Protein AF-A0A847PNI6-F1 (afdb_monomer)

Radius of gyration: 19.97 Å; Cα contacts (8 Å, |Δi|>4): 97; chains: 1; bounding box: 37×49×50 Å

Foldseek 3Di:
DLLCLLVVLCVVVVHDLVVLCVQLVPDSVRSVCSNVVVDDDLDLSSLVSSCVVSVHDSCSRDNPLVSVLSVLCVVPNPVSSVVSVVVVVVLCCCVPPDPDDPVVNVVVVVVVVVVVVVVVVVCCVVPPDDD

Structure (mmCIF, N/CA/C/O backbone):
data_AF-A0A847PNI6-F1
#
_entry.id   AF-A0A847PNI6-F1
#
loop_
_atom_site.group_PDB
_atom_site.id
_atom_site.type_symbol
_atom_site.label_atom_id
_atom_site.label_alt_id
_atom_site.label_comp_id
_atom_site.label_asym_id
_atom_site.label_entity_id
_atom_site.label_seq_id
_atom_site.pdbx_PDB_ins_code
_atom_site.Cartn_x
_atom_site.Cartn_y
_atom_site.Cartn_z
_atom_site.occupancy
_atom_site.B_iso_or_equiv
_atom_site.auth_seq_id
_atom_site.auth_comp_id
_atom_site.auth_asym_id
_atom_site.auth_atom_id
_atom_site.pdbx_PDB_model_num
ATOM 1 N N . MET A 1 1 ? -4.800 11.870 0.416 1.00 80.50 1 MET A N 1
ATOM 2 C CA . MET A 1 1 ? -3.780 10.858 0.789 1.00 80.50 1 MET A CA 1
ATOM 3 C C . MET A 1 1 ? -4.475 9.702 1.513 1.00 80.50 1 MET A C 1
ATOM 5 O O . MET A 1 1 ? -5.634 9.869 1.875 1.00 80.50 1 MET A O 1
ATOM 9 N N . PHE A 1 2 ? -3.826 8.545 1.725 1.00 91.12 2 PHE A N 1
ATOM 10 C CA . PHE A 1 2 ? -4.452 7.374 2.382 1.00 91.12 2 PHE A CA 1
ATOM 11 C C . PHE A 1 2 ? -5.153 7.729 3.709 1.00 91.12 2 PHE A C 1
ATOM 13 O O . PHE A 1 2 ? -6.271 7.287 3.962 1.00 91.12 2 PHE A O 1
ATOM 20 N N . CYS A 1 3 ? -4.521 8.569 4.539 1.00 94.75 3 CYS A N 1
ATOM 21 C CA . CYS A 1 3 ? -5.074 9.034 5.814 1.00 94.75 3 CYS A CA 1
ATOM 22 C C . CYS A 1 3 ? -6.392 9.814 5.652 1.00 94.75 3 CYS A C 1
ATOM 24 O O . CYS A 1 3 ? -7.348 9.563 6.391 1.00 94.75 3 CYS A O 1
ATOM 26 N N . ASP A 1 4 ? -6.454 10.725 4.678 1.00 94.69 4 ASP A N 1
ATO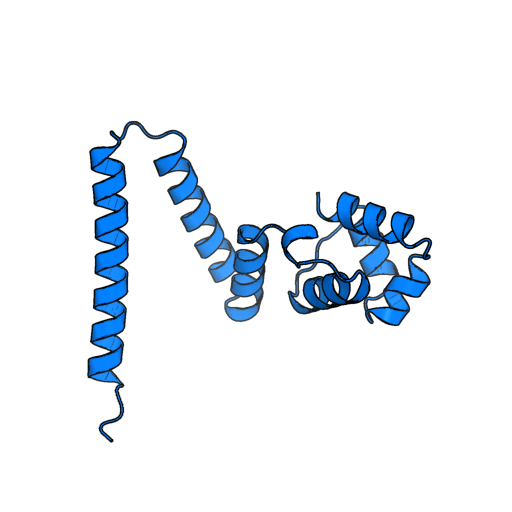M 27 C CA . ASP A 1 4 ? -7.644 11.531 4.391 1.00 94.69 4 ASP A CA 1
ATOM 28 C C . ASP A 1 4 ? -8.789 10.655 3.900 1.00 94.69 4 ASP A C 1
ATOM 30 O O . ASP A 1 4 ? -9.918 10.799 4.367 1.00 94.69 4 ASP A O 1
ATOM 34 N N . GLU A 1 5 ? -8.487 9.721 2.996 1.00 94.75 5 GLU A N 1
ATOM 35 C CA . GLU A 1 5 ? -9.488 8.827 2.427 1.00 94.75 5 GLU A CA 1
ATOM 36 C C . GLU A 1 5 ? -10.065 7.897 3.494 1.00 94.75 5 GLU A C 1
ATOM 38 O O . GLU A 1 5 ? -11.282 7.792 3.640 1.00 94.75 5 GLU A O 1
ATOM 43 N N . LEU A 1 6 ? -9.206 7.283 4.312 1.00 96.50 6 LEU A N 1
ATOM 44 C CA . LEU A 1 6 ? -9.639 6.429 5.414 1.00 96.50 6 LEU A CA 1
ATOM 45 C C . LEU A 1 6 ? -10.568 7.185 6.376 1.00 96.50 6 LEU A C 1
ATOM 47 O O . LEU A 1 6 ? -11.632 6.689 6.758 1.00 96.50 6 LEU A O 1
ATOM 51 N N . LYS A 1 7 ? -10.189 8.413 6.744 1.00 97.12 7 LYS A N 1
ATOM 52 C CA . LYS A 1 7 ? -10.987 9.269 7.626 1.00 97.12 7 LYS A CA 1
ATOM 53 C C . LYS A 1 7 ? -12.305 9.686 6.974 1.00 97.12 7 LYS A C 1
ATOM 55 O O . LYS A 1 7 ? -13.321 9.773 7.667 1.00 97.12 7 LYS A O 1
ATOM 60 N N . MET A 1 8 ? -12.300 9.948 5.668 1.00 97.25 8 MET A N 1
ATOM 61 C CA . MET A 1 8 ? -13.491 10.284 4.892 1.00 97.25 8 MET A CA 1
ATOM 62 C C . MET A 1 8 ? -14.479 9.116 4.874 1.00 97.25 8 MET A C 1
ATOM 64 O O . MET A 1 8 ? -15.622 9.301 5.286 1.00 97.25 8 MET A O 1
ATOM 68 N N . LEU A 1 9 ? -14.029 7.915 4.501 1.00 97.56 9 LEU A N 1
ATOM 69 C CA . LEU A 1 9 ? -14.852 6.701 4.468 1.00 97.56 9 LEU A CA 1
ATOM 70 C C . LEU A 1 9 ? -15.455 6.389 5.839 1.00 97.56 9 LEU A C 1
ATOM 72 O O . LEU A 1 9 ? -16.645 6.091 5.956 1.00 97.56 9 LEU A O 1
ATOM 76 N N . ARG A 1 10 ? -14.657 6.534 6.904 1.00 97.88 10 ARG A N 1
ATOM 77 C CA . ARG A 1 10 ? -15.141 6.357 8.274 1.00 97.88 10 ARG A CA 1
ATOM 78 C C . ARG A 1 10 ? -16.271 7.330 8.615 1.00 97.88 10 ARG A C 1
ATOM 80 O O . ARG A 1 10 ? -17.287 6.916 9.170 1.00 97.88 10 ARG A O 1
ATOM 87 N N . LYS A 1 11 ? -16.096 8.614 8.290 1.00 97.50 11 LYS A N 1
ATOM 88 C CA . LYS A 1 11 ? -17.107 9.652 8.540 1.00 97.50 11 LYS A CA 1
ATOM 89 C C . LYS A 1 11 ? -18.367 9.446 7.701 1.00 97.50 11 LYS A C 1
ATOM 91 O O . LYS A 1 11 ? -19.454 9.590 8.243 1.00 97.50 11 LYS A O 1
ATOM 96 N N . GLN A 1 12 ? -18.229 9.075 6.429 1.00 97.19 12 GLN A N 1
ATOM 97 C CA . GLN A 1 12 ? -19.360 8.774 5.543 1.00 97.19 12 GLN A CA 1
ATOM 98 C C . GLN A 1 12 ? -20.192 7.599 6.058 1.00 97.19 12 GLN A C 1
ATOM 100 O O . GLN A 1 12 ? -21.416 7.640 6.005 1.00 97.19 12 GLN A O 1
ATOM 105 N N . LYS A 1 13 ? -19.534 6.575 6.611 1.00 97.12 13 LYS A N 1
ATOM 106 C CA . LYS A 1 13 ? -20.203 5.423 7.225 1.00 97.12 13 LYS A CA 1
ATOM 107 C C . LYS A 1 13 ? -20.766 5.716 8.627 1.00 97.12 13 LYS A C 1
ATOM 109 O O . LYS A 1 13 ? -21.484 4.885 9.168 1.00 97.12 13 LYS A O 1
ATOM 114 N N . GLY A 1 14 ? -20.446 6.868 9.225 1.00 97.69 14 GLY A N 1
ATOM 115 C CA . GLY A 1 14 ? -20.953 7.273 10.541 1.00 97.69 14 GLY A CA 1
ATOM 116 C C . GLY A 1 14 ? -20.390 6.476 11.724 1.00 97.69 14 GLY A C 1
ATOM 117 O O . GLY A 1 14 ? -21.017 6.441 12.776 1.00 97.69 14 GLY A O 1
ATOM 118 N N . VAL A 1 15 ? -19.223 5.841 11.572 1.00 98.06 15 VAL A N 1
ATOM 119 C CA . VAL A 1 15 ? -18.643 4.944 12.591 1.00 98.06 15 VAL A CA 1
ATOM 120 C C . VAL A 1 15 ? -17.451 5.566 13.326 1.00 98.06 15 VAL A C 1
ATOM 122 O O . VAL A 1 15 ? -16.735 6.454 12.843 1.00 98.06 15 VAL A O 1
ATOM 125 N N . THR A 1 16 ? -17.205 5.086 14.534 1.00 98.12 16 THR A N 1
ATOM 126 C CA . THR A 1 16 ? -16.069 5.444 15.381 1.00 98.12 16 THR A CA 1
ATOM 127 C C . THR A 1 16 ? -14.809 4.683 14.973 1.00 98.12 16 THR A C 1
ATOM 129 O O . THR A 1 16 ? -14.855 3.604 14.385 1.00 98.12 16 THR A O 1
ATOM 132 N N . GLN A 1 17 ? -13.638 5.213 15.337 1.00 97.88 17 GLN A N 1
ATOM 133 C CA . GLN A 1 17 ? -12.365 4.507 15.134 1.00 97.88 17 GLN A CA 1
ATOM 134 C C . GLN A 1 17 ? -12.341 3.153 15.866 1.00 97.88 17 GLN A C 1
ATOM 136 O O . GLN A 1 17 ? -11.756 2.193 15.374 1.00 97.88 17 GLN A O 1
ATOM 141 N N . LYS A 1 18 ? -13.009 3.050 17.023 1.00 98.19 18 LYS A N 1
ATOM 142 C CA . LYS A 1 18 ? -13.101 1.807 17.800 1.00 98.19 18 LYS A CA 1
ATOM 143 C C . LYS A 1 18 ? -13.896 0.729 17.063 1.00 98.19 18 LYS A C 1
ATOM 145 O O . LYS A 1 18 ? -13.477 -0.422 17.057 1.00 98.19 18 LYS A O 1
ATOM 150 N N . GLU A 1 19 ? -14.994 1.093 16.409 1.00 98.19 19 GLU A N 1
ATOM 151 C CA . GLU A 1 19 ? -15.793 0.148 15.619 1.00 98.19 19 GLU A CA 1
ATOM 152 C C . GLU A 1 19 ? -15.025 -0.371 14.404 1.00 98.19 19 GLU A C 1
ATOM 154 O O . GLU A 1 19 ? -15.008 -1.577 14.165 1.00 98.19 19 GLU A O 1
ATOM 159 N N . VAL A 1 20 ? -14.320 0.510 13.686 1.00 98.06 20 VAL A N 1
ATOM 160 C CA . VAL A 1 20 ? -13.457 0.099 12.566 1.00 98.06 20 VAL A CA 1
ATOM 161 C C . VAL A 1 20 ? -12.337 -0.821 13.055 1.00 98.06 20 VAL A C 1
ATOM 163 O O . VAL A 1 20 ? -12.091 -1.864 12.452 1.00 98.06 20 VAL A O 1
ATOM 166 N N . ALA A 1 21 ? -11.674 -0.470 14.160 1.00 97.88 21 ALA A N 1
ATOM 167 C CA . ALA A 1 21 ? -10.612 -1.276 14.759 1.00 97.88 21 ALA A CA 1
ATOM 168 C C . ALA A 1 21 ? -11.107 -2.686 15.124 1.00 97.88 21 ALA A C 1
ATOM 170 O O . ALA A 1 21 ? -10.492 -3.680 14.738 1.00 97.88 21 ALA A O 1
ATOM 171 N N . ASN A 1 22 ? -12.262 -2.776 15.788 1.00 97.75 22 ASN A N 1
ATOM 172 C CA . ASN A 1 22 ? -12.876 -4.049 16.165 1.00 97.75 22 ASN A CA 1
ATOM 173 C C . ASN A 1 22 ? -13.257 -4.893 14.940 1.00 97.75 22 ASN A C 1
ATOM 175 O O . ASN A 1 22 ? -12.976 -6.086 14.912 1.00 97.75 22 ASN A O 1
ATOM 179 N N . ALA A 1 23 ? -13.862 -4.282 13.919 1.00 97.44 23 ALA A N 1
ATOM 180 C CA . ALA A 1 23 ? -14.329 -5.002 12.736 1.00 97.44 23 ALA A CA 1
ATOM 181 C C . ALA A 1 23 ? -13.190 -5.465 11.813 1.00 97.44 23 ALA A C 1
ATOM 183 O O . ALA A 1 23 ? -13.300 -6.490 11.149 1.00 97.44 23 ALA A O 1
ATOM 184 N N . THR A 1 24 ? -12.090 -4.713 11.760 1.00 97.00 24 THR A N 1
ATOM 185 C CA . THR A 1 24 ? -10.936 -5.021 10.895 1.00 97.00 24 THR A CA 1
ATOM 186 C C . THR A 1 24 ? -9.847 -5.819 11.615 1.00 97.00 24 THR A C 1
ATOM 188 O O . THR A 1 24 ? -8.911 -6.315 10.983 1.00 97.00 24 THR A O 1
ATOM 191 N N . GLY A 1 25 ? -9.919 -5.928 12.943 1.00 96.31 25 GLY A N 1
ATOM 192 C CA . GLY A 1 25 ? -8.852 -6.493 13.768 1.00 96.31 25 GLY A CA 1
ATOM 193 C C . GLY A 1 25 ? -7.563 -5.659 13.760 1.00 96.31 25 GLY A C 1
ATOM 194 O O . GLY A 1 25 ? -6.509 -6.158 14.150 1.00 96.31 25 GLY A O 1
ATOM 195 N N . ILE A 1 26 ? -7.616 -4.408 13.292 1.00 96.69 26 ILE A N 1
ATOM 196 C CA . ILE A 1 26 ? -6.502 -3.459 13.369 1.00 96.69 26 ILE A CA 1
ATOM 197 C C . ILE A 1 26 ? -6.533 -2.820 14.756 1.00 96.69 26 ILE A C 1
ATOM 199 O O . ILE A 1 26 ? -7.574 -2.352 15.208 1.00 96.69 26 ILE A O 1
ATOM 203 N N . ASN A 1 27 ? -5.388 -2.762 15.439 1.00 97.06 27 ASN A N 1
ATOM 204 C CA . ASN A 1 27 ? -5.308 -2.110 16.745 1.00 97.06 27 ASN A CA 1
ATOM 205 C C . ASN A 1 27 ? -5.788 -0.646 16.663 1.00 97.06 27 ASN A C 1
ATOM 207 O O . ASN A 1 27 ? -5.396 0.088 15.755 1.00 97.06 27 ASN A O 1
ATOM 211 N N . LEU A 1 28 ? -6.581 -0.199 17.643 1.00 97.88 28 LEU A N 1
ATOM 212 C CA . LEU A 1 28 ? -7.135 1.159 17.675 1.00 97.88 28 LEU A CA 1
ATOM 213 C C . LEU A 1 28 ? -6.060 2.249 17.543 1.00 97.88 28 LEU A C 1
ATOM 215 O O . LEU A 1 28 ? -6.244 3.195 16.781 1.00 97.88 28 LEU A O 1
ATOM 219 N N . ARG A 1 29 ? -4.918 2.107 18.227 1.00 97.38 29 ARG A N 1
ATOM 220 C CA . ARG A 1 29 ? -3.804 3.063 18.129 1.00 97.38 29 ARG A CA 1
ATOM 221 C C . ARG A 1 29 ? -3.185 3.065 16.731 1.00 97.38 29 ARG A C 1
ATOM 223 O O . ARG A 1 29 ? -2.800 4.123 16.241 1.00 97.38 29 ARG A O 1
ATOM 230 N N . THR A 1 30 ? -3.115 1.912 16.069 1.00 96.69 30 THR A N 1
ATOM 231 C CA . THR A 1 30 ? -2.658 1.820 14.674 1.00 96.69 30 THR A CA 1
ATOM 232 C C . THR A 1 30 ? -3.620 2.543 13.739 1.00 96.69 30 THR A C 1
ATOM 234 O O . THR A 1 30 ? -3.180 3.368 12.944 1.00 96.69 30 THR A O 1
ATOM 237 N N . LEU A 1 31 ? -4.928 2.310 13.879 1.00 97.25 31 LEU A N 1
ATOM 238 C CA . LEU A 1 31 ? -5.938 2.997 13.076 1.00 97.25 31 LEU A CA 1
ATOM 239 C C . LEU A 1 31 ? -5.921 4.520 13.305 1.00 97.25 31 LEU A C 1
ATOM 241 O O . LEU A 1 31 ? -6.027 5.298 12.361 1.00 97.25 31 LEU A O 1
ATOM 245 N N . GLN A 1 32 ? -5.725 4.959 14.549 1.00 97.19 32 GLN A N 1
ATOM 246 C CA . GLN A 1 32 ? -5.535 6.373 14.876 1.00 97.19 32 GLN A CA 1
ATOM 247 C C . GLN A 1 32 ? -4.303 6.953 14.184 1.00 97.19 32 GLN A C 1
ATOM 249 O O . GLN A 1 32 ? -4.391 8.007 13.560 1.00 97.19 32 GLN A O 1
ATOM 254 N N . ASN A 1 33 ? -3.165 6.259 14.244 1.00 97.44 33 ASN A N 1
ATOM 255 C CA . ASN A 1 33 ? -1.947 6.699 13.571 1.00 97.44 33 ASN A CA 1
ATOM 256 C C . ASN A 1 33 ? -2.115 6.766 12.046 1.00 97.44 33 ASN A C 1
ATOM 258 O O . ASN A 1 33 ? -1.563 7.679 11.433 1.00 97.44 33 ASN A O 1
ATOM 262 N N . TYR A 1 34 ? -2.902 5.860 11.456 1.00 96.56 34 TYR A N 1
ATOM 263 C CA . TYR A 1 34 ? -3.281 5.912 10.043 1.00 96.56 34 TYR A CA 1
ATOM 264 C C . TYR A 1 34 ? -4.076 7.179 9.717 1.00 96.56 34 TYR A C 1
ATOM 266 O O . TYR A 1 34 ? -3.670 7.937 8.843 1.00 96.56 34 TYR A O 1
ATOM 274 N N . GLU A 1 35 ? -5.157 7.473 10.447 1.00 96.31 35 GLU A N 1
ATOM 275 C CA . GLU A 1 35 ? -5.961 8.690 10.219 1.00 96.31 35 GLU A CA 1
ATOM 276 C C . GLU A 1 35 ? -5.211 9.993 10.543 1.00 96.31 35 GLU A C 1
ATOM 278 O O . GLU A 1 35 ? -5.586 11.060 10.057 1.00 96.31 35 GLU A O 1
ATOM 283 N N . MET A 1 36 ? -4.166 9.925 11.371 1.00 95.94 36 MET A N 1
ATOM 284 C CA . MET A 1 36 ? -3.278 11.050 11.679 1.00 95.94 36 MET A CA 1
ATOM 285 C C . MET A 1 36 ? -2.122 11.207 10.680 1.00 95.94 36 MET A C 1
ATOM 287 O O . MET A 1 36 ? -1.351 12.153 10.812 1.00 95.94 36 MET A O 1
ATOM 291 N N . GLY A 1 37 ? -1.945 10.273 9.738 1.00 93.62 37 GLY A N 1
ATOM 292 C CA . GLY A 1 37 ? -0.809 10.271 8.809 1.00 93.62 37 GLY A CA 1
ATOM 293 C C . GLY A 1 37 ? 0.550 9.986 9.465 1.00 93.62 37 GLY A C 1
ATOM 294 O O . GLY A 1 37 ? 1.586 10.234 8.858 1.00 93.62 37 GLY A O 1
ATOM 295 N N . LYS A 1 38 ? 0.572 9.467 10.702 1.00 94.12 38 LYS A N 1
ATOM 296 C CA . LYS A 1 38 ? 1.810 9.121 11.428 1.00 94.12 38 LYS A CA 1
ATOM 297 C C . LYS A 1 38 ? 2.466 7.850 10.901 1.00 94.12 38 LYS A C 1
ATOM 299 O O . LYS A 1 38 ? 3.678 7.692 10.998 1.00 94.12 38 LYS A O 1
ATOM 304 N N . CYS A 1 39 ? 1.663 6.916 10.405 1.00 91.56 39 CYS A N 1
ATOM 305 C CA . CYS A 1 39 ? 2.149 5.721 9.736 1.00 91.56 39 CYS A CA 1
ATOM 306 C C . CYS A 1 39 ? 1.137 5.242 8.695 1.00 91.56 39 CYS A C 1
ATOM 308 O O . CYS A 1 39 ? 0.004 5.719 8.645 1.00 91.56 39 CYS A O 1
ATOM 310 N N . TYR A 1 40 ? 1.563 4.277 7.888 1.00 90.75 40 TYR A N 1
ATOM 311 C CA . TYR A 1 40 ? 0.765 3.656 6.838 1.00 90.75 40 TYR A CA 1
ATOM 312 C C . TYR A 1 40 ? 0.783 2.132 7.003 1.00 90.75 40 TYR A C 1
ATOM 314 O O . TYR A 1 40 ? 1.675 1.599 7.682 1.00 90.75 40 TYR A O 1
ATOM 322 N N . PRO A 1 41 ? -0.189 1.408 6.419 1.00 91.38 41 PRO A N 1
ATOM 323 C CA . PRO A 1 41 ? -0.128 -0.041 6.331 1.00 91.38 41 PRO A CA 1
ATOM 324 C C . PRO A 1 41 ? 1.201 -0.495 5.729 1.00 91.38 41 PRO A C 1
ATOM 326 O O . PRO A 1 41 ? 1.584 -0.077 4.645 1.00 91.38 41 PRO A O 1
ATOM 329 N N . ARG A 1 42 ? 1.912 -1.353 6.465 1.00 88.62 42 ARG A N 1
ATOM 330 C CA . ARG A 1 42 ? 3.095 -2.084 5.977 1.00 88.62 42 ARG A CA 1
ATOM 331 C C . ARG A 1 42 ? 2.746 -3.482 5.473 1.00 88.62 42 ARG A C 1
ATOM 333 O O . ARG A 1 42 ? 3.617 -4.186 4.988 1.00 88.62 42 ARG A O 1
ATOM 340 N N . LYS A 1 43 ? 1.499 -3.898 5.705 1.00 91.19 43 LYS A N 1
ATOM 341 C CA . LYS A 1 43 ? 0.955 -5.193 5.320 1.00 91.19 43 LYS A CA 1
ATOM 342 C C . LYS A 1 43 ? -0.283 -4.971 4.463 1.00 91.19 43 LYS A C 1
ATOM 344 O O . LYS A 1 43 ? -1.237 -4.341 4.928 1.00 91.19 43 LYS A O 1
ATOM 349 N N . GLN A 1 44 ? -0.309 -5.574 3.283 1.00 93.19 44 GLN A N 1
ATOM 350 C CA . GLN A 1 44 ? -1.385 -5.548 2.304 1.00 93.19 44 GLN A CA 1
ATOM 351 C C . GLN A 1 44 ? -2.687 -6.043 2.915 1.00 93.19 44 GLN A C 1
ATOM 353 O O . GLN A 1 44 ? -3.766 -5.595 2.544 1.00 93.19 44 GLN A O 1
ATOM 358 N N . GLU A 1 45 ? -2.582 -6.959 3.876 1.00 94.88 45 GLU A N 1
ATOM 359 C CA . GLU A 1 45 ? -3.707 -7.513 4.603 1.00 94.88 45 GLU A CA 1
ATOM 360 C C . GLU A 1 45 ? -4.523 -6.416 5.294 1.00 94.88 45 GLU A C 1
ATOM 362 O O . GLU A 1 45 ? -5.749 -6.435 5.220 1.00 94.88 45 GLU A O 1
ATOM 367 N N . TYR A 1 46 ? -3.878 -5.427 5.919 1.00 95.12 46 TYR A N 1
ATOM 368 C CA . TYR A 1 46 ? -4.601 -4.348 6.590 1.00 95.12 46 TYR A CA 1
ATOM 369 C C . TYR A 1 46 ? -5.329 -3.454 5.591 1.00 95.12 46 TYR A C 1
ATOM 371 O O . TYR A 1 46 ? -6.489 -3.112 5.814 1.00 95.12 46 TYR A O 1
ATOM 379 N N . THR A 1 47 ? -4.700 -3.147 4.457 1.00 94.81 47 THR A N 1
ATOM 380 C CA . THR A 1 47 ? -5.352 -2.401 3.375 1.00 94.81 47 THR A CA 1
ATOM 381 C C . THR A 1 47 ? -6.543 -3.176 2.804 1.00 94.81 47 THR A C 1
ATOM 383 O O . THR A 1 47 ? -7.616 -2.603 2.638 1.00 94.81 47 THR A O 1
ATOM 386 N N . LYS A 1 48 ? -6.404 -4.493 2.591 1.00 95.81 48 LYS A N 1
ATOM 387 C CA . L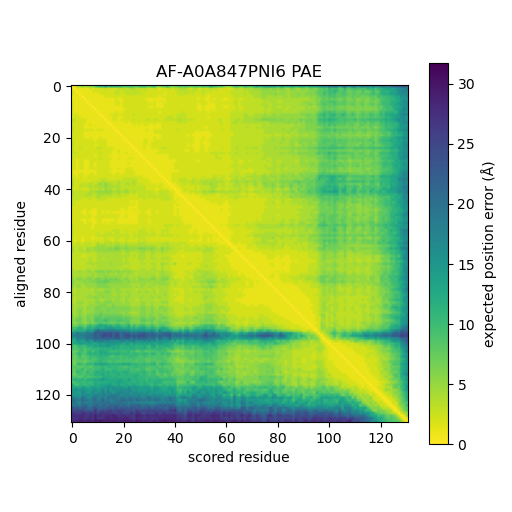YS A 1 48 ? -7.490 -5.380 2.133 1.00 95.81 48 LYS A CA 1
ATOM 388 C C . LYS A 1 48 ? -8.656 -5.428 3.115 1.00 95.81 48 LYS A C 1
ATOM 390 O O . LYS A 1 48 ? -9.805 -5.316 2.704 1.00 95.81 48 LYS A O 1
ATOM 395 N N . ARG A 1 49 ? -8.373 -5.565 4.412 1.00 97.25 49 ARG A N 1
ATOM 396 C CA . ARG A 1 49 ? -9.397 -5.581 5.469 1.00 97.25 49 ARG A CA 1
ATOM 397 C C . ARG A 1 49 ? -10.156 -4.256 5.540 1.00 97.25 49 ARG A C 1
ATOM 399 O O . ARG A 1 49 ? -11.373 -4.269 5.688 1.00 97.25 49 ARG A O 1
ATOM 406 N N . LEU A 1 50 ? -9.462 -3.124 5.399 1.00 97.25 50 LEU A N 1
ATOM 407 C CA . LEU A 1 50 ? -10.093 -1.801 5.339 1.00 97.25 50 LEU A CA 1
ATOM 408 C C . LEU A 1 50 ? -10.969 -1.652 4.089 1.00 97.25 50 LEU A C 1
ATOM 410 O O . LEU A 1 50 ? -12.123 -1.251 4.211 1.00 97.25 50 LEU A O 1
ATOM 414 N N . ALA A 1 51 ? -10.454 -2.024 2.914 1.00 96.75 51 ALA A N 1
ATOM 415 C CA . ALA A 1 51 ? -11.200 -1.988 1.656 1.00 96.75 51 ALA A CA 1
ATOM 416 C C . ALA A 1 51 ? -12.486 -2.828 1.739 1.00 96.75 51 ALA A C 1
ATOM 418 O O . ALA A 1 51 ? -13.573 -2.332 1.448 1.00 96.75 51 ALA A O 1
ATOM 419 N N . ALA A 1 52 ? -12.380 -4.059 2.252 1.00 97.75 52 ALA A N 1
ATOM 420 C CA . ALA A 1 52 ? -13.521 -4.941 2.479 1.00 97.75 52 ALA A CA 1
ATOM 421 C C . ALA A 1 52 ? -14.520 -4.357 3.494 1.00 97.75 52 ALA A C 1
ATOM 423 O O . ALA A 1 52 ? -15.723 -4.362 3.247 1.00 97.75 52 ALA A O 1
ATOM 424 N N . TYR A 1 53 ? -14.043 -3.799 4.612 1.00 98.00 53 TYR A N 1
ATOM 425 C CA . TYR A 1 53 ? -14.910 -3.196 5.628 1.00 98.00 53 TYR A CA 1
ATOM 426 C C . TYR A 1 53 ? -15.710 -2.001 5.093 1.00 98.00 53 TYR A C 1
ATOM 428 O O . TYR A 1 53 ? -16.882 -1.831 5.443 1.00 98.00 53 TYR A O 1
ATOM 436 N N . PHE A 1 54 ? -15.096 -1.162 4.258 1.00 97.69 54 PHE A N 1
ATOM 437 C CA . PHE A 1 54 ? -15.762 -0.011 3.643 1.00 97.69 54 PHE A CA 1
ATOM 438 C C . PHE A 1 54 ? -16.479 -0.345 2.331 1.00 97.69 54 PHE A C 1
ATOM 440 O O . PHE A 1 54 ? -17.180 0.517 1.811 1.00 97.69 54 PHE A O 1
ATOM 447 N N . ASN A 1 55 ? -16.365 -1.585 1.842 1.00 97.12 55 ASN A N 1
ATOM 448 C CA . ASN A 1 55 ? -16.903 -2.034 0.559 1.00 97.12 55 ASN A CA 1
ATOM 449 C C . ASN A 1 55 ? -16.446 -1.150 -0.616 1.00 97.12 55 ASN A C 1
ATOM 451 O O . ASN A 1 55 ? -17.248 -0.704 -1.435 1.00 97.12 55 ASN A O 1
ATOM 455 N N . VAL A 1 56 ? -15.143 -0.864 -0.663 1.00 97.12 56 VAL A N 1
ATOM 456 C CA . VAL A 1 56 ? -14.506 -0.065 -1.718 1.00 97.12 56 VAL A CA 1
ATOM 457 C C . VAL A 1 56 ? -13.377 -0.854 -2.385 1.00 97.12 56 VAL A C 1
ATOM 459 O O . VAL A 1 56 ? -12.776 -1.715 -1.737 1.00 97.12 56 VAL A O 1
ATOM 462 N N . PRO A 1 57 ? -13.048 -0.562 -3.655 1.00 96.12 57 PRO A N 1
ATOM 463 C CA . PRO A 1 57 ? -11.832 -1.079 -4.278 1.00 96.12 57 PRO A CA 1
ATOM 464 C C . PRO A 1 57 ? -10.581 -0.653 -3.489 1.00 96.12 57 PRO A C 1
ATOM 466 O O . PRO A 1 57 ? -10.564 0.414 -2.870 1.00 96.12 57 PRO A O 1
ATOM 469 N N . ILE A 1 58 ? -9.520 -1.467 -3.509 1.00 93.75 58 ILE A N 1
ATOM 470 C CA . ILE A 1 58 ? -8.252 -1.167 -2.808 1.00 93.75 58 ILE A CA 1
ATOM 471 C C . ILE A 1 58 ? -7.657 0.148 -3.321 1.00 93.75 58 ILE A C 1
ATOM 473 O O . ILE A 1 58 ? -7.135 0.942 -2.540 1.00 93.75 58 ILE A O 1
ATOM 477 N N . GLU A 1 59 ? -7.834 0.396 -4.613 1.00 93.50 59 GLU A N 1
ATOM 478 C CA . GLU A 1 59 ? -7.439 1.576 -5.376 1.00 93.50 59 GLU A CA 1
ATOM 479 C C . GLU A 1 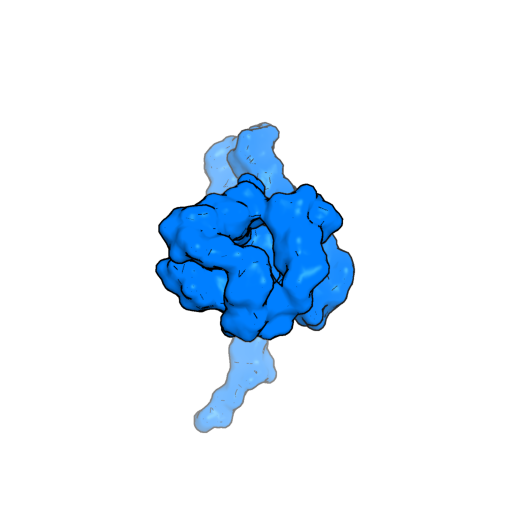59 ? -8.044 2.866 -4.822 1.00 93.50 59 GLU A C 1
ATOM 481 O O . GLU A 1 59 ? -7.503 3.953 -5.023 1.00 93.50 59 GLU A O 1
ATOM 486 N N . ARG A 1 60 ? -9.165 2.757 -4.096 1.00 94.62 60 ARG A N 1
ATOM 487 C CA . ARG A 1 60 ? -9.742 3.891 -3.382 1.00 94.62 60 ARG A CA 1
ATOM 488 C C . ARG A 1 60 ? -8.817 4.350 -2.259 1.00 94.62 60 ARG A C 1
ATOM 490 O O . ARG A 1 60 ? -8.682 5.545 -2.053 1.00 94.62 60 ARG A O 1
ATOM 497 N N . LEU A 1 61 ? -8.190 3.413 -1.547 1.00 93.69 61 LEU A N 1
ATOM 498 C CA . LEU A 1 61 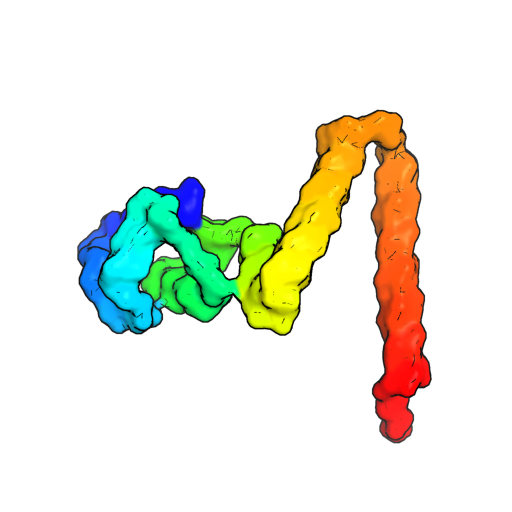? -7.355 3.682 -0.375 1.00 93.69 61 LEU A CA 1
ATOM 499 C C . LEU A 1 61 ? -5.896 3.969 -0.744 1.00 93.69 61 LEU A C 1
ATOM 501 O O . LEU A 1 61 ? -5.271 4.845 -0.146 1.00 93.69 61 LEU A O 1
ATOM 505 N N . ILE A 1 62 ? -5.340 3.204 -1.682 1.00 92.31 62 ILE A N 1
ATOM 506 C CA . ILE A 1 62 ? -3.919 3.219 -2.041 1.00 92.31 62 ILE A CA 1
ATOM 507 C C . ILE A 1 62 ? -3.763 3.121 -3.558 1.00 92.31 62 ILE A C 1
ATOM 509 O O . ILE A 1 62 ? -4.551 2.448 -4.213 1.00 92.31 62 ILE A O 1
ATOM 513 N N . SER A 1 63 ? -2.747 3.768 -4.129 1.00 91.19 63 SER A N 1
ATOM 514 C CA . SER A 1 63 ? -2.469 3.616 -5.558 1.00 91.19 63 SE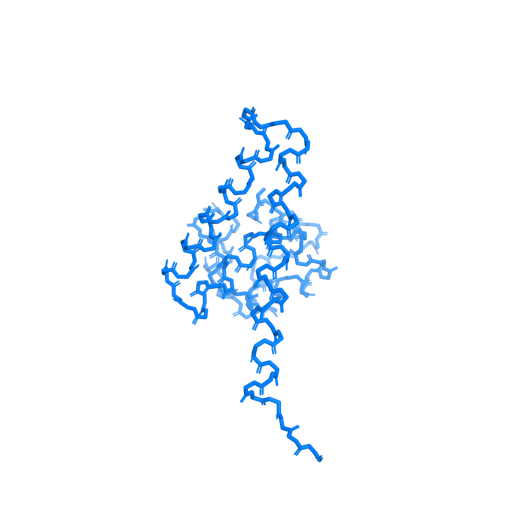R A CA 1
ATOM 515 C C . SER A 1 63 ? -1.998 2.189 -5.875 1.00 91.19 63 SER A C 1
ATOM 517 O O . SER A 1 63 ? -1.421 1.509 -5.023 1.00 91.19 63 SER A O 1
ATOM 519 N N . ASN A 1 64 ? -2.202 1.735 -7.116 1.00 90.62 64 ASN A N 1
ATOM 520 C CA . ASN A 1 64 ? -1.696 0.431 -7.555 1.00 90.62 64 ASN A CA 1
ATOM 521 C C . ASN A 1 64 ? -0.176 0.323 -7.379 1.00 90.62 64 ASN A C 1
ATOM 523 O O . ASN A 1 64 ? 0.316 -0.697 -6.908 1.00 90.62 64 ASN A O 1
ATOM 527 N N . GLU A 1 65 ? 0.563 1.383 -7.707 1.00 91.44 65 GLU A N 1
ATOM 528 C CA . GLU A 1 65 ? 2.016 1.444 -7.534 1.00 91.44 65 GLU A CA 1
ATOM 529 C C . GLU A 1 65 ? 2.424 1.236 -6.073 1.00 91.44 65 GLU A C 1
ATOM 531 O O . GLU A 1 65 ? 3.163 0.298 -5.776 1.00 91.44 65 GLU A O 1
ATOM 536 N N . ASP A 1 66 ? 1.882 2.041 -5.156 1.00 91.62 66 ASP A N 1
ATOM 537 C CA . ASP A 1 66 ? 2.205 1.939 -3.730 1.00 91.62 66 ASP A CA 1
ATOM 538 C C . ASP A 1 66 ? 1.814 0.566 -3.164 1.00 91.62 66 ASP A C 1
ATOM 540 O O . ASP A 1 66 ? 2.512 0.005 -2.317 1.00 91.62 66 ASP A O 1
ATOM 544 N N . TYR A 1 67 ? 0.714 -0.012 -3.659 1.00 92.50 67 TYR A N 1
ATOM 545 C CA . TYR A 1 67 ? 0.292 -1.357 -3.292 1.00 92.50 67 TYR A CA 1
ATOM 546 C C . TYR A 1 67 ? 1.309 -2.420 -3.731 1.00 92.50 67 TYR A C 1
ATOM 548 O O . TYR A 1 67 ? 1.704 -3.255 -2.914 1.00 92.50 67 TYR A O 1
ATOM 556 N N . TYR A 1 68 ? 1.769 -2.400 -4.985 1.00 93.88 68 TYR A N 1
ATOM 557 C CA . TYR A 1 68 ? 2.759 -3.369 -5.467 1.00 93.88 68 TYR A CA 1
ATOM 558 C C . TYR A 1 68 ? 4.132 -3.182 -4.811 1.00 93.88 68 TYR A C 1
ATOM 560 O O . TYR A 1 68 ? 4.780 -4.180 -4.494 1.00 93.88 68 TYR A O 1
ATOM 568 N N . ILE A 1 69 ? 4.545 -1.942 -4.529 1.00 94.56 69 ILE A N 1
ATOM 569 C CA . ILE A 1 69 ? 5.766 -1.636 -3.766 1.00 94.56 69 ILE A CA 1
ATOM 570 C C . ILE A 1 69 ? 5.683 -2.231 -2.355 1.00 94.56 69 ILE A C 1
ATOM 572 O O . ILE A 1 69 ? 6.596 -2.941 -1.929 1.00 94.56 69 ILE A O 1
ATOM 576 N N . MET A 1 70 ? 4.562 -2.031 -1.656 1.00 93.94 70 MET A N 1
ATOM 577 C CA . MET A 1 70 ? 4.323 -2.636 -0.341 1.00 93.94 70 MET A CA 1
ATOM 578 C C . MET A 1 70 ? 4.377 -4.171 -0.405 1.00 93.94 70 MET A C 1
ATOM 580 O O . MET A 1 70 ? 5.043 -4.801 0.416 1.00 93.94 70 MET A O 1
ATOM 584 N N . VAL A 1 71 ? 3.735 -4.786 -1.404 1.00 94.81 71 VAL A N 1
ATOM 585 C CA . VAL A 1 71 ? 3.754 -6.248 -1.587 1.00 94.81 71 VAL A CA 1
ATOM 586 C C . VAL A 1 71 ? 5.168 -6.769 -1.870 1.00 94.81 71 VAL A C 1
ATOM 588 O O . VAL A 1 71 ? 5.528 -7.843 -1.381 1.00 94.81 71 VAL A O 1
ATOM 591 N N . ALA A 1 72 ? 5.981 -6.033 -2.632 1.00 95.50 72 ALA A N 1
ATOM 592 C CA . ALA A 1 72 ? 7.384 -6.374 -2.856 1.00 95.50 72 ALA A CA 1
ATOM 593 C C . ALA A 1 72 ? 8.187 -6.318 -1.550 1.00 95.50 72 ALA A C 1
ATOM 595 O O . ALA A 1 72 ? 8.919 -7.260 -1.246 1.00 95.50 72 ALA A O 1
ATOM 596 N N . GLY A 1 73 ? 7.985 -5.276 -0.738 1.00 95.12 73 GLY A N 1
ATOM 597 C CA . GLY A 1 73 ? 8.611 -5.139 0.578 1.00 95.12 73 GLY A CA 1
ATOM 598 C C . GLY A 1 73 ? 8.237 -6.251 1.556 1.00 95.12 73 GLY A C 1
ATOM 599 O O . GLY A 1 73 ? 9.097 -6.776 2.259 1.00 95.12 73 GLY A O 1
ATOM 600 N N . GLU A 1 74 ? 6.977 -6.685 1.561 1.00 93.50 74 GLU A N 1
ATOM 601 C CA . GLU A 1 74 ? 6.534 -7.817 2.383 1.00 93.50 74 GLU A CA 1
ATOM 602 C C . GLU A 1 74 ? 7.205 -9.138 2.005 1.00 93.50 74 GLU A C 1
ATOM 604 O O . GLU A 1 74 ? 7.530 -9.931 2.887 1.00 93.50 74 GLU A O 1
ATOM 609 N N . LYS A 1 75 ? 7.374 -9.398 0.703 1.00 93.94 75 LYS A N 1
ATOM 610 C CA . LYS A 1 75 ? 7.889 -10.681 0.200 1.00 93.94 75 LYS A CA 1
ATOM 611 C C . LYS A 1 75 ? 9.414 -10.736 0.134 1.00 93.94 75 LYS A C 1
ATOM 613 O O . LYS A 1 75 ? 9.987 -11.792 0.374 1.00 93.94 75 LYS A O 1
ATOM 618 N N . GLY A 1 76 ? 10.053 -9.627 -0.232 1.00 93.12 76 GLY A N 1
ATOM 619 C CA . GLY A 1 76 ? 11.489 -9.537 -0.513 1.00 93.12 76 GLY A CA 1
ATOM 620 C C . GLY A 1 76 ? 12.246 -8.554 0.383 1.00 93.12 76 GLY A C 1
ATOM 621 O O . GLY A 1 76 ? 13.435 -8.315 0.176 1.00 93.12 76 GLY A O 1
ATOM 622 N N . GLY A 1 77 ? 11.580 -7.975 1.381 1.00 95.25 77 GLY A N 1
ATOM 623 C CA . GLY A 1 77 ? 12.179 -7.042 2.326 1.00 95.25 77 GLY A CA 1
ATOM 624 C C . GLY A 1 77 ? 12.463 -5.647 1.746 1.00 95.25 77 GLY A C 1
ATOM 625 O O . GLY A 1 77 ? 12.123 -5.341 0.600 1.00 95.25 77 GLY A O 1
ATOM 626 N N . PRO A 1 78 ? 13.147 -4.783 2.522 1.00 94.62 78 PRO A N 1
ATOM 627 C CA . PRO A 1 78 ? 13.376 -3.381 2.158 1.00 94.62 78 PRO A CA 1
ATOM 628 C C . PRO A 1 78 ? 14.219 -3.174 0.895 1.00 94.62 78 PRO A C 1
ATOM 630 O O . PRO A 1 78 ? 14.282 -2.066 0.367 1.00 94.62 78 PRO A O 1
ATOM 633 N N . VAL A 1 79 ? 14.950 -4.198 0.446 1.00 96.69 79 VAL A N 1
ATOM 634 C CA . VAL A 1 79 ? 15.704 -4.142 -0.814 1.00 96.69 79 VAL A CA 1
ATOM 635 C C . VAL A 1 79 ? 14.739 -4.246 -1.991 1.00 96.69 79 VAL A C 1
ATOM 637 O O . VAL A 1 79 ? 14.728 -3.339 -2.813 1.00 96.69 79 VAL A O 1
ATOM 640 N N . ALA A 1 80 ? 13.868 -5.259 -2.006 1.00 96.31 80 ALA A N 1
ATOM 641 C CA . ALA A 1 80 ? 12.868 -5.434 -3.060 1.00 96.31 80 ALA A CA 1
ATOM 642 C C . ALA A 1 80 ? 11.879 -4.257 -3.139 1.00 96.31 80 ALA A C 1
ATOM 644 O O . ALA A 1 80 ? 11.512 -3.834 -4.233 1.00 96.31 80 ALA A O 1
ATOM 645 N N . GLU A 1 81 ? 11.484 -3.690 -1.990 1.00 95.12 81 GLU A N 1
ATOM 646 C CA . GLU A 1 81 ? 10.664 -2.467 -1.930 1.00 95.12 81 GLU A CA 1
ATOM 647 C C . GLU A 1 81 ? 11.339 -1.307 -2.677 1.00 95.12 81 GLU A C 1
ATOM 649 O O . GLU A 1 81 ? 10.733 -0.674 -3.542 1.00 95.12 81 GLU A O 1
ATOM 654 N N . ARG A 1 82 ? 12.618 -1.050 -2.366 1.00 96.19 82 ARG A N 1
ATOM 655 C CA . ARG A 1 82 ? 13.395 0.040 -2.969 1.00 96.19 82 ARG A CA 1
ATOM 656 C C . ARG A 1 82 ? 13.681 -0.195 -4.446 1.00 96.19 82 ARG A C 1
ATOM 658 O O . ARG A 1 82 ? 13.621 0.753 -5.219 1.00 96.19 82 ARG A O 1
ATOM 665 N N . GLU A 1 83 ? 13.987 -1.430 -4.824 1.00 96.62 83 GLU A N 1
ATOM 666 C CA . GLU A 1 83 ? 14.266 -1.806 -6.208 1.00 96.62 83 GLU A CA 1
ATOM 667 C C . GLU A 1 83 ? 13.043 -1.561 -7.098 1.00 96.62 83 GLU A C 1
ATOM 669 O O . GLU A 1 83 ? 13.141 -0.834 -8.087 1.00 96.62 83 GLU A O 1
ATOM 674 N N . LEU A 1 84 ? 11.866 -2.058 -6.697 1.00 95.94 84 LEU A N 1
ATOM 675 C CA . LEU A 1 84 ? 10.635 -1.830 -7.454 1.00 95.94 84 LEU A CA 1
ATOM 676 C C . LEU A 1 84 ? 10.273 -0.339 -7.517 1.00 95.94 84 LEU A C 1
ATOM 678 O O . LEU A 1 84 ? 9.925 0.164 -8.586 1.00 95.94 84 LEU A O 1
ATOM 682 N N . ALA A 1 85 ? 10.399 0.381 -6.400 1.00 95.31 85 ALA A N 1
ATOM 683 C CA . ALA A 1 85 ? 10.148 1.819 -6.369 1.00 95.31 85 ALA A CA 1
ATOM 684 C C . ALA A 1 85 ? 11.094 2.602 -7.302 1.00 95.31 85 ALA A C 1
ATOM 686 O O . ALA A 1 85 ? 10.652 3.537 -7.972 1.00 95.31 85 ALA A O 1
ATOM 687 N N . SER A 1 86 ? 12.377 2.220 -7.384 1.00 95.88 86 SER A N 1
ATOM 688 C CA . SER A 1 86 ? 13.346 2.865 -8.286 1.00 95.88 86 SER A CA 1
ATOM 689 C C . SER A 1 86 ? 12.983 2.641 -9.747 1.00 95.88 86 SER A C 1
ATOM 691 O O . SER A 1 86 ? 12.893 3.606 -10.501 1.00 95.88 86 SER A O 1
ATOM 693 N N . ILE A 1 87 ? 12.679 1.395 -10.128 1.00 93.56 87 ILE A N 1
ATOM 694 C CA . ILE A 1 87 ? 12.316 1.044 -11.508 1.00 93.56 87 ILE A CA 1
ATOM 695 C C . ILE A 1 87 ? 11.088 1.840 -11.964 1.00 93.56 87 ILE A C 1
ATOM 697 O O . ILE A 1 87 ? 11.093 2.423 -13.048 1.00 93.56 87 ILE A O 1
ATOM 701 N N . ILE A 1 88 ? 10.039 1.911 -11.136 1.00 92.56 88 ILE A N 1
ATOM 702 C CA . ILE A 1 88 ? 8.820 2.645 -11.500 1.00 92.56 88 ILE A CA 1
ATOM 703 C C . ILE A 1 88 ? 9.103 4.148 -11.617 1.00 92.56 88 ILE A C 1
ATOM 705 O O . ILE A 1 88 ? 8.637 4.794 -12.561 1.00 92.56 88 ILE A O 1
ATOM 709 N N . LYS A 1 89 ? 9.906 4.708 -10.706 1.00 91.44 89 LYS A N 1
ATOM 710 C CA . LYS A 1 89 ? 10.319 6.115 -10.758 1.00 91.44 89 LYS A CA 1
ATOM 711 C C . LYS A 1 89 ? 11.117 6.431 -12.026 1.00 91.44 89 LYS A C 1
ATOM 713 O O . LYS A 1 89 ? 10.848 7.447 -12.666 1.00 91.44 89 LYS A O 1
ATOM 718 N N . GLU A 1 90 ? 12.073 5.582 -12.390 1.00 88.19 90 GLU A N 1
ATOM 719 C CA . GLU A 1 90 ? 12.897 5.728 -13.593 1.00 88.19 90 GLU A CA 1
ATOM 720 C C . GLU A 1 90 ? 12.050 5.642 -14.863 1.00 88.19 90 GLU A C 1
ATOM 722 O O . GLU A 1 90 ? 12.160 6.514 -15.724 1.00 88.19 90 GLU A O 1
ATOM 727 N N . MET A 1 91 ? 11.129 4.675 -14.946 1.00 87.81 91 MET A N 1
ATOM 728 C CA . MET A 1 91 ? 10.188 4.600 -16.066 1.00 87.81 91 MET A CA 1
ATOM 729 C C . MET A 1 91 ? 9.315 5.855 -16.150 1.00 87.81 91 MET A C 1
ATOM 731 O O . MET A 1 91 ? 9.204 6.456 -17.216 1.00 87.81 91 MET A O 1
ATOM 735 N N . ARG A 1 92 ? 8.735 6.326 -15.039 1.00 87.00 92 ARG A N 1
ATOM 736 C CA . ARG A 1 92 ? 7.950 7.573 -15.050 1.00 87.00 92 ARG A CA 1
ATOM 737 C C . ARG A 1 92 ? 8.767 8.755 -15.554 1.00 87.00 92 ARG A C 1
ATOM 739 O O . ARG A 1 92 ? 8.256 9.523 -16.368 1.00 87.00 92 ARG A O 1
ATOM 746 N N . ALA A 1 93 ? 10.011 8.900 -15.101 1.00 86.25 93 ALA A N 1
ATOM 747 C CA . ALA A 1 93 ? 10.892 9.969 -15.555 1.00 86.25 93 ALA A CA 1
ATOM 748 C C . ALA A 1 93 ? 11.174 9.871 -17.064 1.00 86.25 93 ALA A C 1
ATOM 750 O O . ALA A 1 93 ? 11.069 10.877 -17.768 1.00 86.25 93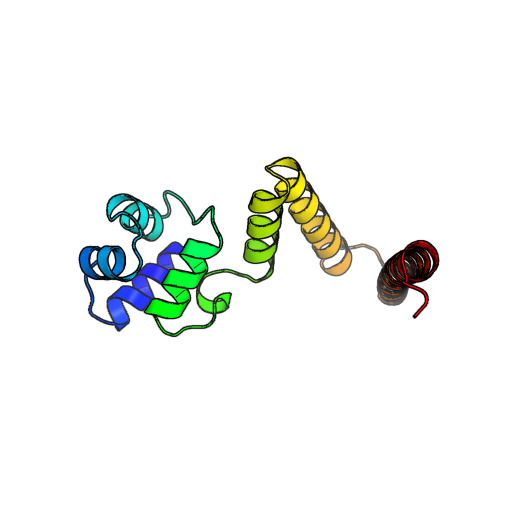 ALA A O 1
ATOM 751 N N . LEU A 1 94 ? 11.437 8.657 -17.562 1.00 84.94 94 LEU A N 1
ATOM 752 C CA . LEU A 1 94 ? 11.674 8.376 -18.978 1.00 84.94 94 LEU A CA 1
ATOM 753 C C . LEU A 1 94 ? 10.508 8.846 -19.862 1.00 84.94 94 LEU A C 1
ATOM 755 O O . LEU A 1 94 ? 10.723 9.520 -20.868 1.00 84.94 94 LEU A O 1
ATOM 759 N N . PHE A 1 95 ? 9.273 8.523 -19.470 1.00 81.69 95 PHE A N 1
ATOM 760 C CA . PHE A 1 95 ? 8.085 8.820 -20.274 1.00 81.69 95 PHE A CA 1
ATOM 761 C C . PHE A 1 95 ? 7.539 10.244 -20.073 1.00 81.69 95 PHE A C 1
ATOM 763 O O . PHE A 1 95 ? 6.986 10.809 -21.017 1.00 81.69 95 PHE A O 1
ATOM 770 N N . SER A 1 96 ? 7.711 10.842 -18.887 1.00 82.06 96 SER A N 1
ATOM 771 C CA . SER A 1 96 ? 7.071 12.122 -18.518 1.00 82.06 96 SER A CA 1
ATOM 772 C C . SER A 1 96 ? 7.957 13.359 -18.701 1.00 82.06 96 SER A C 1
ATOM 774 O O . SER A 1 96 ? 7.441 14.472 -18.668 1.00 82.06 96 SER A O 1
ATOM 776 N N . GLY A 1 97 ? 9.277 13.199 -18.844 1.00 69.75 97 GLY A N 1
ATOM 777 C CA . GLY A 1 97 ? 10.209 14.337 -18.860 1.00 69.75 97 GLY A CA 1
ATOM 778 C C . GLY A 1 97 ? 11.515 14.094 -19.612 1.00 69.75 97 GLY A C 1
ATOM 779 O O . GLY A 1 97 ? 12.491 14.803 -19.376 1.00 69.75 97 GLY A O 1
ATOM 780 N N . GLY A 1 98 ? 11.556 13.079 -20.476 1.00 67.50 98 GLY A N 1
ATOM 781 C CA . GLY A 1 98 ? 12.748 12.704 -21.231 1.00 67.50 98 GLY A CA 1
ATOM 782 C C . GLY A 1 98 ? 12.982 13.540 -22.493 1.00 67.50 98 GLY A C 1
ATOM 783 O O . GLY A 1 98 ? 12.053 14.060 -23.103 1.00 67.50 98 GLY A O 1
ATOM 784 N N . THR A 1 99 ? 14.245 13.592 -22.919 1.00 68.62 99 THR A N 1
ATOM 785 C CA . THR A 1 99 ? 14.711 14.109 -24.221 1.00 68.62 99 THR A CA 1
ATOM 786 C C . THR A 1 99 ? 14.439 13.154 -25.391 1.00 68.62 99 THR A C 1
ATOM 788 O O . THR A 1 99 ? 14.808 13.452 -26.524 1.00 68.62 99 THR A O 1
ATOM 791 N N . LEU A 1 100 ? 13.846 11.990 -25.115 1.00 77.75 100 LEU A N 1
ATOM 792 C CA . LEU A 1 100 ? 13.571 10.949 -26.098 1.00 77.75 100 LEU A CA 1
ATOM 793 C C . LEU A 1 100 ? 12.339 11.286 -26.929 1.00 77.75 100 LEU A C 1
ATOM 795 O O . LEU A 1 100 ? 11.325 11.758 -26.407 1.00 77.75 100 LEU A O 1
ATOM 799 N N . SER A 1 101 ? 12.432 10.986 -28.219 1.00 87.56 101 SER A N 1
ATOM 800 C CA . SER A 1 101 ? 11.305 11.098 -29.134 1.00 87.56 101 SER A CA 1
ATOM 801 C C . SER A 1 101 ? 10.262 10.004 -28.857 1.00 87.56 101 SER A C 1
ATOM 803 O O . SER A 1 101 ? 10.574 8.978 -28.251 1.00 87.56 101 SER A O 1
ATOM 805 N N . GLU A 1 102 ? 9.015 10.198 -29.298 1.00 84.81 102 GLU A N 1
ATOM 806 C CA . GLU A 1 102 ? 7.971 9.1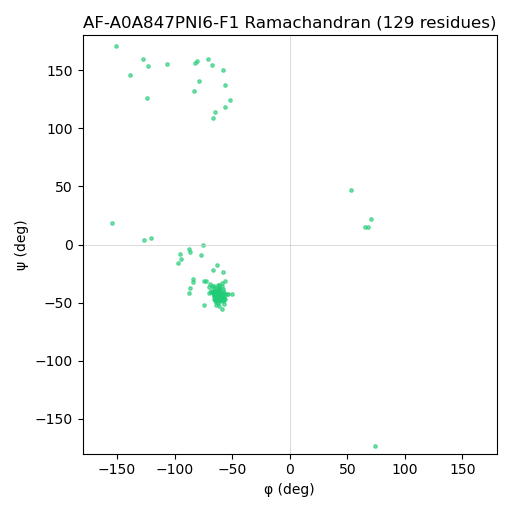61 -29.188 1.00 84.81 102 GLU A CA 1
ATOM 807 C C . GLU A 1 102 ? 8.394 7.810 -29.818 1.00 84.81 102 GLU A C 1
ATOM 809 O O . GLU A 1 102 ? 8.244 6.788 -29.151 1.00 84.81 102 GLU A O 1
ATOM 814 N N . PRO A 1 103 ? 9.036 7.763 -31.008 1.00 89.25 103 PRO A N 1
ATOM 815 C CA . PRO A 1 103 ? 9.585 6.516 -31.552 1.00 89.25 103 PRO A CA 1
ATOM 816 C C . PRO A 1 103 ? 10.607 5.814 -30.646 1.00 89.25 103 PRO A C 1
ATOM 818 O O . PRO A 1 103 ? 10.615 4.585 -30.559 1.00 89.25 103 PRO A O 1
ATOM 821 N N . ASP A 1 104 ? 11.465 6.570 -29.953 1.00 89.25 104 ASP A N 1
ATOM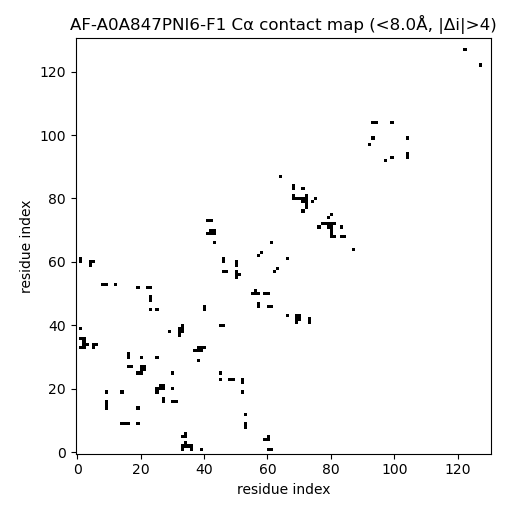 822 C CA . ASP A 1 104 ? 12.453 5.979 -29.045 1.00 89.25 104 ASP A CA 1
ATOM 823 C C . ASP A 1 104 ? 11.779 5.394 -27.796 1.00 89.25 104 ASP A C 1
ATOM 825 O O . ASP A 1 104 ? 12.172 4.332 -27.309 1.00 89.25 104 ASP A O 1
ATOM 829 N N . LYS A 1 105 ? 10.728 6.056 -27.293 1.00 87.69 105 LYS A N 1
ATOM 830 C CA . LYS A 1 105 ? 9.904 5.551 -26.183 1.00 87.69 105 LYS A CA 1
ATOM 831 C C . LYS A 1 105 ? 9.222 4.232 -26.556 1.00 87.69 105 LYS A C 1
ATOM 833 O O . LYS A 1 105 ? 9.263 3.283 -25.768 1.00 87.69 105 LYS A O 1
ATOM 838 N N . ASP A 1 106 ? 8.664 4.148 -27.762 1.00 89.50 106 ASP A N 1
ATOM 839 C CA . ASP A 1 106 ? 8.059 2.921 -28.290 1.00 89.50 106 ASP A CA 1
ATOM 840 C C . ASP A 1 106 ? 9.088 1.790 -28.416 1.00 89.50 106 ASP A C 1
ATOM 842 O O . ASP A 1 106 ? 8.817 0.643 -28.041 1.00 89.50 106 ASP A O 1
ATOM 846 N N . TYR A 1 107 ? 10.298 2.105 -28.890 1.00 90.38 107 TYR A N 1
ATOM 847 C CA . TYR A 1 107 ? 11.384 1.132 -28.990 1.00 90.38 107 TYR A CA 1
ATOM 848 C C . TYR A 1 107 ? 11.808 0.586 -27.618 1.00 90.38 107 TYR A C 1
ATOM 850 O O . TYR A 1 107 ? 12.001 -0.626 -27.465 1.00 90.38 107 TYR A O 1
ATOM 858 N N . VAL A 1 108 ? 11.903 1.446 -26.597 1.00 88.69 108 VAL A N 1
ATOM 859 C CA . VAL A 1 108 ? 12.182 1.010 -25.219 1.00 88.69 108 VAL A CA 1
ATOM 860 C C . VAL A 1 108 ? 11.090 0.067 -24.718 1.00 88.69 108 VAL A C 1
ATOM 862 O O . VAL A 1 108 ? 11.403 -1.015 -24.217 1.00 88.69 108 VAL A O 1
ATOM 865 N N . LEU A 1 109 ? 9.814 0.430 -24.882 1.00 90.00 109 LEU A N 1
ATOM 866 C CA . LEU A 1 109 ? 8.699 -0.406 -24.436 1.00 90.00 109 LEU A CA 1
ATOM 867 C C . LEU A 1 109 ? 8.720 -1.783 -25.114 1.00 90.00 109 LEU A C 1
ATOM 869 O O . LEU A 1 109 ? 8.550 -2.807 -24.447 1.00 90.00 109 LEU A O 1
ATOM 873 N N . LYS A 1 110 ? 8.976 -1.816 -26.427 1.00 91.88 110 LYS A N 1
ATOM 874 C CA . LYS A 1 110 ? 9.111 -3.058 -27.192 1.00 91.88 110 LYS A CA 1
ATOM 875 C C . LYS A 1 110 ? 10.251 -3.927 -26.654 1.00 91.88 110 LYS A C 1
ATOM 877 O O . LYS A 1 110 ? 10.029 -5.105 -26.386 1.00 91.88 110 LYS A O 1
ATOM 882 N N . SER A 1 111 ? 11.418 -3.331 -26.417 1.00 91.50 111 SER A N 1
ATOM 883 C CA . SER A 1 111 ? 12.601 -4.034 -25.901 1.00 91.50 111 SER A CA 1
ATOM 884 C C . SER A 1 111 ? 12.347 -4.655 -24.522 1.00 91.50 111 SER A C 1
ATOM 886 O O . SER A 1 111 ? 12.712 -5.803 -24.276 1.00 91.50 111 SER A O 1
ATOM 888 N N . ILE A 1 112 ? 11.665 -3.936 -23.620 1.00 89.62 112 ILE A N 1
ATOM 889 C CA . ILE A 1 112 ? 11.285 -4.463 -22.296 1.00 89.62 112 ILE A CA 1
ATOM 890 C C . ILE A 1 112 ? 10.353 -5.672 -22.440 1.00 89.62 112 ILE A C 1
ATOM 892 O O . ILE A 1 112 ? 10.521 -6.680 -21.747 1.00 89.62 112 ILE A O 1
ATOM 896 N N . ASN A 1 113 ? 9.373 -5.580 -23.341 1.00 89.31 113 ASN A N 1
ATOM 897 C CA . ASN A 1 113 ? 8.406 -6.646 -23.567 1.00 89.31 113 ASN A CA 1
ATOM 898 C C . ASN A 1 113 ? 9.103 -7.907 -24.109 1.00 89.31 113 ASN A C 1
ATOM 900 O O . ASN A 1 113 ? 8.872 -9.003 -23.604 1.00 89.31 113 ASN A O 1
ATOM 904 N N . GLU A 1 114 ? 10.009 -7.752 -25.077 1.00 92.06 114 GLU A N 1
ATOM 905 C CA . GLU A 1 114 ? 10.824 -8.845 -25.626 1.00 92.06 114 GLU A CA 1
ATOM 906 C C . GLU A 1 114 ? 11.648 -9.546 -24.536 1.00 92.06 114 GLU A C 1
ATOM 908 O O . GLU A 1 114 ? 11.552 -10.765 -24.384 1.00 92.06 114 GLU A O 1
ATOM 913 N N . VAL A 1 115 ? 12.360 -8.789 -23.692 1.00 91.19 115 VAL A N 1
ATOM 914 C CA . VAL A 1 115 ? 13.142 -9.346 -22.571 1.00 91.19 115 VAL A CA 1
ATOM 915 C C . VAL A 1 115 ? 12.266 -10.152 -21.602 1.00 91.19 115 VAL A C 1
ATOM 917 O O . VAL A 1 115 ? 12.673 -11.222 -21.124 1.00 91.19 115 VAL A O 1
ATOM 920 N N . TYR A 1 116 ? 11.055 -9.672 -21.308 1.00 88.88 116 TYR A N 1
ATOM 921 C CA . TYR A 1 116 ? 10.100 -10.386 -20.460 1.00 88.88 116 TYR A CA 1
ATOM 922 C C . TYR A 1 116 ? 9.660 -11.717 -21.087 1.00 88.88 116 TYR A C 1
ATOM 924 O O . TYR A 1 116 ? 9.698 -12.760 -20.421 1.00 88.88 116 TYR A O 1
ATOM 932 N N . TRP A 1 117 ? 9.262 -11.701 -22.363 1.00 90.88 117 TRP A N 1
ATOM 933 C CA . TRP A 1 117 ? 8.793 -12.901 -23.061 1.00 90.88 117 TRP A CA 1
ATOM 934 C C . TRP A 1 117 ? 9.902 -13.936 -23.232 1.00 90.88 117 TRP A C 1
ATOM 936 O O . TRP A 1 117 ? 9.664 -15.114 -22.956 1.00 90.88 117 TRP A O 1
ATOM 946 N N . ASP A 1 118 ? 11.119 -13.506 -23.558 1.00 89.06 118 ASP A N 1
ATOM 947 C CA . ASP A 1 118 ? 12.295 -14.374 -23.640 1.00 89.06 118 ASP A CA 1
ATOM 948 C C . ASP A 1 118 ? 12.587 -15.068 -22.309 1.00 89.06 118 ASP A C 1
ATOM 950 O O . ASP A 1 118 ? 12.878 -16.267 -22.258 1.00 89.06 118 ASP A O 1
ATOM 954 N N . SER A 1 119 ? 12.488 -14.325 -21.207 1.00 85.00 119 SER A N 1
ATOM 955 C CA . SER A 1 119 ? 12.697 -14.870 -19.864 1.00 85.00 119 SER A CA 1
ATOM 956 C C . SER A 1 119 ? 11.630 -15.909 -19.508 1.00 85.00 119 SER A C 1
ATOM 958 O O . SER A 1 119 ? 11.938 -16.963 -18.943 1.00 85.00 119 SER A O 1
ATOM 960 N N . LYS A 1 120 ? 10.373 -15.650 -19.885 1.00 82.44 120 LYS A N 1
ATOM 961 C CA . LYS A 1 120 ? 9.240 -16.549 -19.642 1.00 82.44 120 LYS A CA 1
ATOM 962 C C . LYS A 1 120 ? 9.311 -17.823 -20.489 1.00 82.44 120 LYS A C 1
ATOM 964 O O . LYS A 1 120 ? 9.056 -18.908 -19.967 1.00 82.44 120 LYS A O 1
ATOM 969 N N . ASP A 1 121 ? 9.685 -17.715 -21.763 1.00 80.69 121 ASP A N 1
ATOM 970 C CA . ASP A 1 121 ? 9.858 -18.862 -22.662 1.00 80.69 121 ASP A CA 1
ATOM 971 C C . ASP A 1 121 ? 11.020 -19.762 -22.213 1.00 80.69 121 ASP A C 1
ATOM 973 O O . ASP A 1 121 ? 10.862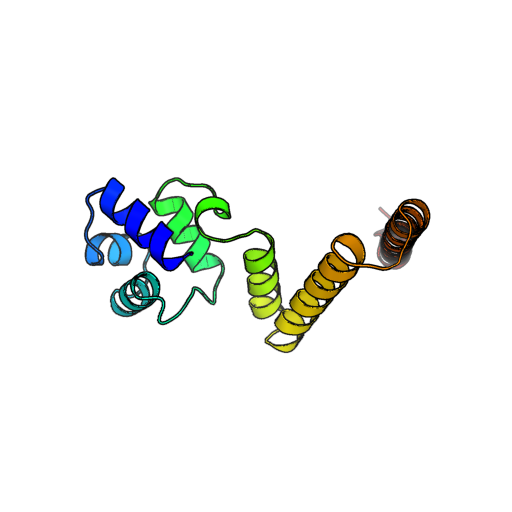 -20.980 -22.112 1.00 80.69 121 ASP A O 1
ATOM 977 N N . LYS A 1 122 ? 12.156 -19.171 -21.814 1.00 74.69 122 LYS A N 1
ATOM 978 C CA . LYS A 1 122 ? 13.286 -19.912 -21.222 1.00 74.69 122 LYS A CA 1
ATOM 979 C C . LYS A 1 122 ? 12.882 -20.649 -19.943 1.00 74.69 122 LYS A C 1
ATOM 981 O O . LYS A 1 122 ? 13.250 -21.810 -19.768 1.00 74.69 122 LYS A O 1
ATOM 986 N N . ALA A 1 123 ? 12.096 -20.017 -19.067 1.00 68.50 123 ALA A N 1
ATOM 987 C CA . ALA A 1 123 ? 11.569 -20.671 -17.868 1.00 68.50 123 ALA A CA 1
ATOM 988 C C . ALA A 1 123 ? 10.618 -21.833 -18.213 1.00 68.50 123 ALA A C 1
ATOM 990 O O . ALA A 1 123 ? 10.725 -22.904 -17.616 1.00 68.50 123 ALA A O 1
ATOM 991 N N . ARG A 1 124 ? 9.746 -21.662 -19.217 1.00 73.38 124 ARG A N 1
ATOM 992 C CA . ARG A 1 124 ? 8.843 -22.715 -19.709 1.00 73.38 124 ARG A CA 1
ATOM 993 C C . ARG A 1 124 ? 9.605 -23.898 -20.309 1.00 73.38 124 ARG A C 1
ATOM 995 O O . ARG A 1 124 ? 9.254 -25.033 -20.021 1.00 73.38 124 ARG A O 1
ATOM 1002 N N . LYS A 1 125 ? 10.655 -23.658 -21.097 1.00 73.31 125 LYS A N 1
ATOM 1003 C CA . LYS A 1 125 ? 11.490 -24.721 -21.686 1.00 73.31 125 LYS A CA 1
ATOM 1004 C C . LYS A 1 125 ? 12.326 -25.468 -20.642 1.00 73.31 125 LYS A C 1
ATOM 1006 O O . LYS A 1 125 ? 12.552 -26.661 -20.792 1.00 73.31 125 LYS A O 1
ATOM 1011 N N . LYS A 1 126 ? 12.780 -24.782 -19.585 1.00 69.44 126 LYS A N 1
ATOM 1012 C CA . LYS A 1 126 ? 13.636 -25.363 -18.535 1.00 69.44 126 LYS A CA 1
ATOM 1013 C C . LYS A 1 126 ? 12.861 -26.105 -17.438 1.00 69.44 126 LYS A C 1
ATOM 1015 O O . LYS A 1 126 ? 13.391 -27.056 -16.874 1.00 69.44 126 LYS A O 1
ATOM 1020 N N . TYR A 1 127 ? 11.644 -25.664 -17.119 1.00 65.00 127 TYR A N 1
ATOM 1021 C CA . TYR A 1 127 ? 10.849 -26.182 -15.993 1.00 65.00 127 TYR A CA 1
ATOM 1022 C C . TYR A 1 127 ? 9.441 -26.646 -16.387 1.00 65.00 127 TYR A C 1
ATOM 1024 O O . TYR A 1 127 ? 8.652 -27.021 -15.520 1.00 65.00 127 TYR A O 1
ATOM 1032 N N . GLY A 1 128 ? 9.097 -26.612 -17.675 1.00 60.81 128 GLY A N 1
ATOM 1033 C CA . GLY A 1 128 ? 7.846 -27.161 -18.179 1.00 60.81 128 GLY A CA 1
ATOM 1034 C C . GLY A 1 128 ? 7.831 -28.668 -17.972 1.00 60.81 128 GLY A C 1
ATOM 1035 O O . GLY A 1 128 ? 8.640 -29.387 -18.552 1.00 60.81 128 GLY A O 1
ATOM 1036 N N . ARG A 1 129 ? 6.922 -29.140 -17.118 1.00 53.59 129 ARG A N 1
ATOM 1037 C CA . ARG A 1 129 ? 6.625 -30.563 -16.967 1.00 53.59 129 ARG A CA 1
ATOM 1038 C C . ARG A 1 129 ? 6.229 -31.099 -18.346 1.00 53.59 129 ARG A C 1
ATOM 1040 O O . ARG A 1 129 ? 5.268 -30.603 -18.927 1.00 53.59 129 ARG A O 1
ATOM 1047 N N . HIS A 1 130 ? 6.989 -32.057 -18.869 1.00 53.34 130 HIS A N 1
ATOM 1048 C CA . HIS A 1 130 ? 6.487 -32.925 -19.926 1.00 53.34 130 HIS A CA 1
ATOM 1049 C C . HIS A 1 130 ? 5.378 -33.766 -19.287 1.00 53.34 130 HIS A C 1
ATOM 1051 O O . HIS A 1 130 ? 5.655 -34.554 -18.380 1.00 53.34 130 HIS A O 1
ATOM 1057 N N . GLU A 1 131 ? 4.133 -33.486 -19.664 1.00 41.56 131 GLU A N 1
ATOM 1058 C CA . GLU A 1 131 ? 3.006 -34.398 -19.447 1.00 41.56 131 GLU A CA 1
ATOM 1059 C C . GLU A 1 131 ? 3.063 -35.546 -20.456 1.00 41.56 131 GLU A C 1
ATOM 1061 O O . GLU A 1 131 ? 3.484 -35.293 -21.612 1.00 41.56 131 GLU A O 1
#

pLDDT: mean 90.43, std 10.02, range [41.56, 98.19]

Solvent-accessible surface area (backbone atoms only — not comparable to full-atom values): 7398 Å² total; per-residue (Å²): 102,50,26,57,44,54,46,47,55,35,57,76,70,72,54,54,69,62,57,53,17,67,74,54,71,44,55,53,70,57,54,48,30,27,53,67,61,75,47,74,82,73,46,68,65,57,50,50,38,51,19,61,74,70,74,46,61,57,65,73,51,42,52,69,65,63,50,53,30,41,53,32,25,68,76,57,34,76,61,39,21,50,51,51,49,47,54,54,52,52,52,50,45,55,77,74,72,46,96,66,52,70,72,55,52,51,51,52,54,52,51,55,50,50,55,51,50,54,53,50,51,53,48,45,73,75,66,53,77,84,127

Secondary structure (DSSP, 8-state):
-HHHHHHHHHHHTT--HHHHHHHHT--HHHHHHHHTTS---SSHHHHHHHHHHHT--HHHHS-HHHHHHHHHHHHHHHHHHHHHHHHHHHHHHHHHH-S--HHHHHHHHHHHHHHHHHHHHHHHHHH----

Mean predicted aligned error: 6.42 Å

Nearest PDB structures (foldseek):
  7t5u-assembly1_A  TM=9.286E-01  e=1.909E-02  Escherichia coli
  3zkc-assembly1_B  TM=9.406E-01  e=2.590E-02  Bacillus subtilis subsp. subtilis str. 168
  3qq6-assembly1_A  TM=9.372E-01  e=3.174E-02  Bacillus subtilis
  3zkc-assembly1_A  TM=9.334E-01  e=3.698E-02  Bacillus subtilis subsp. subtilis str. 168
  1b0n-assembly1_A  TM=6.166E-01  e=3.746E-03  Bacillus subtilis

Sequence (131 aa):
MFCDELKMLRKQKGVTQKEVANATGINLRTLQNYEMGKCYPRKQEYTKRLAAYFNVPIERLISNEDYYIMVAGEKGGPVAERELASIIKEMRALFSGGTLSEPDKDYVLKSINEVYWDSKDKARKKYGRHE